Protein AF-A0AA91YZ13-F1 (afdb_monomer)

Nearest PDB structures (foldseek):
  2hgc-assembly1_A  TM=7.747E-01  e=4.609E-03  Bacillus subtilis
  4zzl-assembly1_A  TM=7.277E-01  e=2.694E-01  Pseudomonas aeruginosa
  1sfx-assembly1_A  TM=5.867E-01  e=6.332E-02  Archaeoglobus fulgidus DSM 4304
  4em0-assembly1_B  TM=6.150E-01  e=2.347E-01  Staphylococcus aureus subsp. aureus MRSA252
  5j6x-assembly2_B  TM=5.135E-01  e=7.579E-01  Danio rerio

Sequence (73 aa):
MRAAYSVLREIHKGIALPTAKDYDMQQRQFENFILFLENEGFIERVLRIDTFFSLNPARLTKKGQAFLENTIT

Solvent-accessible surface area (backbone atoms only — not comparable to full-atom values): 4294 Å² total; per-residue (Å²): 123,67,63,62,54,50,50,54,48,30,41,64,67,63,81,56,73,77,54,31,71,85,69,80,38,54,62,69,58,35,54,50,50,52,49,49,40,36,74,72,44,30,32,44,60,66,46,72,54,96,91,46,78,43,66,86,69,31,38,64,32,74,60,28,50,53,52,56,57,64,74,76,108

Radius of gyration: 11.6 Å; Cα contacts (8 Å, |Δi|>4): 81; chains: 1; bounding box: 27×28×27 Å

Organism: Niallia circulans (NCBI:txid1397)

Secondary structure (DSSP, 8-state):
-HHHHHHHHHHHH-SS---GGGGT--HHHHHHHHHHHHHTTSEE--EEETTEEE-TT-EE-HHHHHHHHHTT-

Mean predicted aligned error: 3.27 Å

pLDDT: mean 92.74, std 8.73, range [49.84, 98.25]

InterPro 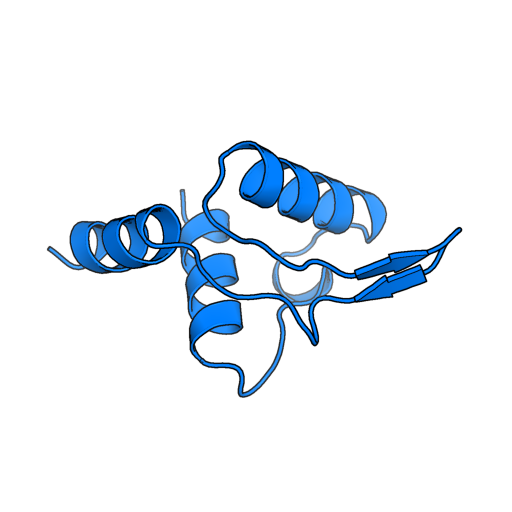domains:
  IPR036388 Winged helix-like DNA-binding domain superfamily [G3DSA:1.10.10.10] (1-73)
  IPR036390 Winged helix DNA-binding domain superfamily [SSF46785] (4-70)

Foldseek 3Di:
DPVLLVQLVQLAVLPDHDACVVVVHDRVRVVVVVVVCVVVQQKDDFDDDPPDTDSNRIHGDPNVVVVNVVVVD

Structure (mmCIF, N/CA/C/O backbone):
data_AF-A0AA91YZ13-F1
#
_entry.id   AF-A0AA91YZ13-F1
#
loop_
_atom_site.group_PDB
_atom_site.id
_atom_site.type_symbol
_atom_site.label_atom_id
_atom_site.label_alt_id
_atom_site.label_comp_id
_atom_site.label_asym_id
_atom_site.label_entity_id
_atom_site.label_seq_id
_atom_site.pdbx_PDB_ins_code
_atom_site.Cartn_x
_atom_site.Cartn_y
_atom_site.Cartn_z
_atom_site.occupancy
_atom_site.B_iso_or_equiv
_atom_site.auth_seq_id
_atom_site.auth_comp_id
_atom_site.auth_asym_id
_atom_site.auth_atom_id
_atom_site.pdbx_PDB_model_num
ATOM 1 N N . MET A 1 1 ? 5.945 5.984 13.208 1.00 59.88 1 MET A N 1
ATOM 2 C CA . MET A 1 1 ? 5.674 5.173 11.995 1.00 59.88 1 MET A CA 1
ATOM 3 C C . MET A 1 1 ? 5.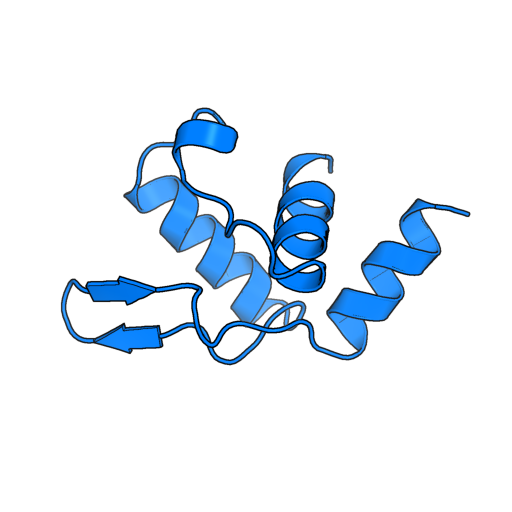309 6.071 10.803 1.00 59.88 1 MET A C 1
ATOM 5 O O . MET A 1 1 ? 4.138 6.217 10.488 1.00 59.88 1 MET A O 1
ATOM 9 N N . ARG A 1 2 ? 6.286 6.703 10.132 1.00 81.38 2 ARG A N 1
ATOM 10 C CA . ARG A 1 2 ? 6.012 7.670 9.041 1.00 81.38 2 ARG A CA 1
ATOM 11 C C . ARG A 1 2 ? 5.734 7.001 7.684 1.00 81.38 2 ARG A C 1
ATOM 13 O O . ARG A 1 2 ? 4.882 7.474 6.939 1.00 81.38 2 ARG A O 1
ATOM 20 N N . ALA A 1 3 ? 6.411 5.885 7.396 1.00 89.50 3 ALA A N 1
ATOM 21 C CA . ALA A 1 3 ? 6.298 5.180 6.116 1.00 89.50 3 ALA A CA 1
ATOM 22 C C . ALA A 1 3 ? 4.930 4.509 5.920 1.00 89.50 3 ALA A C 1
ATOM 24 O O . ALA A 1 3 ? 4.322 4.700 4.875 1.00 89.50 3 ALA A O 1
ATOM 25 N N . ALA A 1 4 ? 4.409 3.801 6.933 1.00 93.00 4 ALA A N 1
ATOM 26 C CA . ALA A 1 4 ? 3.096 3.149 6.852 1.00 93.00 4 ALA A CA 1
ATOM 27 C C . ALA A 1 4 ? 1.985 4.165 6.560 1.00 93.00 4 ALA A C 1
ATOM 29 O O . ALA A 1 4 ? 1.281 4.028 5.568 1.00 93.00 4 ALA A O 1
ATOM 30 N N . TYR A 1 5 ? 1.898 5.240 7.351 1.00 94.44 5 TYR A N 1
ATOM 31 C CA . TYR A 1 5 ? 0.938 6.320 7.112 1.00 94.44 5 TYR A CA 1
ATOM 32 C C . TYR A 1 5 ? 1.059 6.908 5.700 1.00 94.44 5 TYR A C 1
ATOM 34 O O . TYR A 1 5 ? 0.060 7.047 5.002 1.00 94.44 5 TYR A O 1
ATOM 42 N N . SER A 1 6 ? 2.280 7.221 5.257 1.00 93.94 6 SER A N 1
ATOM 43 C CA . SER A 1 6 ? 2.507 7.804 3.933 1.00 93.94 6 SER A CA 1
ATOM 44 C C . SER A 1 6 ? 2.094 6.856 2.802 1.00 93.94 6 SER A C 1
ATOM 46 O O . SER A 1 6 ? 1.372 7.281 1.906 1.00 93.94 6 SER A O 1
ATOM 48 N N . VAL A 1 7 ? 2.464 5.572 2.865 1.00 95.62 7 VAL A N 1
ATOM 49 C CA . VAL A 1 7 ? 2.065 4.570 1.861 1.00 95.62 7 VAL A CA 1
ATOM 50 C C . VAL A 1 7 ? 0.547 4.432 1.805 1.00 95.62 7 VAL A C 1
ATOM 52 O O . VAL A 1 7 ? -0.037 4.518 0.727 1.00 95.62 7 VAL A O 1
ATOM 55 N N . LEU A 1 8 ? -0.096 4.269 2.964 1.00 95.75 8 LEU A N 1
ATOM 56 C CA . LEU A 1 8 ? -1.549 4.140 3.062 1.00 95.75 8 LEU A CA 1
ATOM 57 C C . LEU A 1 8 ? -2.261 5.383 2.508 1.00 95.75 8 LEU A C 1
ATOM 59 O O . LEU A 1 8 ? -3.243 5.252 1.781 1.00 95.75 8 LEU A O 1
ATOM 63 N N . ARG A 1 9 ? -1.736 6.582 2.788 1.00 95.12 9 ARG A N 1
ATOM 64 C CA . ARG A 1 9 ? -2.261 7.853 2.273 1.00 95.12 9 ARG A CA 1
ATOM 65 C C . ARG A 1 9 ? -2.151 7.954 0.752 1.00 95.12 9 ARG A C 1
ATOM 67 O O . ARG A 1 9 ? -3.099 8.402 0.117 1.00 95.12 9 ARG A O 1
ATOM 74 N N . GLU A 1 10 ? -1.020 7.575 0.161 1.00 95.31 10 GLU A N 1
ATOM 75 C CA . GLU A 1 10 ? -0.853 7.652 -1.298 1.00 95.31 10 GLU A CA 1
ATOM 76 C C . GLU A 1 10 ? -1.721 6.615 -2.027 1.00 95.31 10 GLU A C 1
ATOM 78 O O . GLU A 1 10 ? -2.385 6.958 -3.006 1.00 95.31 10 GLU A O 1
ATOM 83 N N . ILE A 1 11 ? -1.836 5.393 -1.489 1.00 95.75 11 ILE A N 1
ATOM 84 C CA . ILE A 1 11 ? -2.800 4.392 -1.982 1.00 95.75 11 ILE A CA 1
ATOM 85 C C . ILE A 1 11 ? -4.235 4.932 -1.882 1.00 95.75 11 ILE A C 1
ATOM 87 O O . ILE A 1 11 ? -5.020 4.755 -2.809 1.00 95.75 11 ILE A O 1
ATOM 91 N N . HIS A 1 12 ? -4.583 5.627 -0.792 1.00 94.69 12 HIS A N 1
ATOM 92 C CA . HIS A 1 12 ? -5.909 6.227 -0.633 1.00 94.69 12 HIS A CA 1
ATOM 93 C C . HIS A 1 12 ? -6.226 7.273 -1.700 1.00 94.69 12 HIS A C 1
ATOM 95 O O . HIS A 1 12 ? -7.332 7.289 -2.236 1.00 94.69 12 HIS A O 1
ATOM 101 N N . LYS A 1 13 ? -5.264 8.164 -1.972 1.00 93.06 13 LYS A N 1
ATOM 102 C CA . LYS A 1 13 ? -5.428 9.261 -2.927 1.00 93.06 13 LYS A CA 1
ATOM 103 C C . LYS A 1 13 ? -5.566 8.751 -4.356 1.00 93.06 13 LYS A C 1
ATOM 105 O O . LYS A 1 13 ? -6.278 9.368 -5.139 1.00 93.06 13 LYS A O 1
ATOM 110 N N . GLY A 1 14 ? -4.854 7.679 -4.710 1.00 86.88 14 GLY A N 1
ATOM 111 C CA . GLY A 1 14 ? -4.916 7.063 -6.038 1.00 86.88 14 GLY A CA 1
ATOM 112 C C . GLY A 1 14 ? -4.390 7.933 -7.191 1.00 86.88 14 GLY A C 1
ATOM 113 O O . GLY A 1 14 ? -4.539 7.548 -8.344 1.00 86.88 14 GLY A O 1
ATOM 114 N N . ILE A 1 15 ? -3.782 9.095 -6.907 1.00 81.25 15 ILE A N 1
ATOM 115 C CA . ILE A 1 15 ? -3.253 10.027 -7.923 1.00 81.25 15 ILE A CA 1
ATOM 116 C C . ILE A 1 15 ? -1.908 9.525 -8.463 1.00 81.25 15 ILE A C 1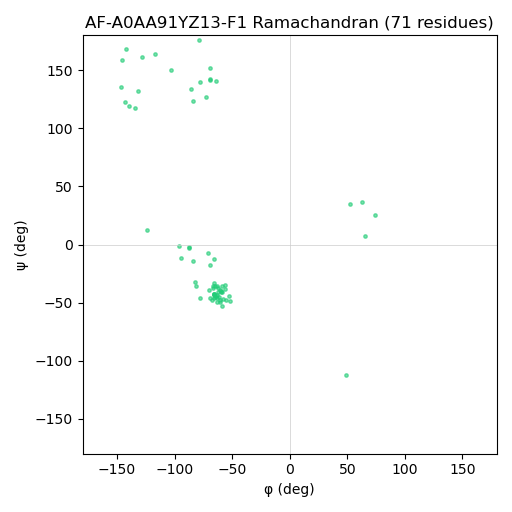
ATOM 118 O O . ILE A 1 15 ? -1.679 9.513 -9.669 1.00 81.25 15 ILE A O 1
ATOM 122 N N . ALA A 1 16 ? -1.021 9.111 -7.559 1.00 86.00 16 ALA A N 1
ATOM 123 C CA . ALA A 1 16 ? 0.270 8.515 -7.867 1.00 86.00 16 ALA A CA 1
ATOM 124 C C . ALA A 1 16 ? 0.544 7.423 -6.833 1.00 86.00 16 ALA A C 1
ATOM 126 O O . ALA A 1 16 ? 0.508 7.675 -5.629 1.00 86.00 16 ALA A O 1
ATOM 127 N N . LEU A 1 17 ? 0.770 6.196 -7.298 1.00 92.94 17 LEU A N 1
ATOM 128 C CA . LEU A 1 17 ? 1.013 5.078 -6.395 1.00 92.94 17 LEU A CA 1
ATOM 129 C C . LEU A 1 17 ? 2.443 5.122 -5.864 1.00 92.94 17 LEU A C 1
ATOM 131 O O . LEU A 1 17 ? 3.364 5.402 -6.633 1.00 92.94 17 LEU A O 1
ATOM 135 N N . PRO A 1 18 ? 2.636 4.809 -4.573 1.00 95.06 18 PRO A N 1
ATOM 136 C CA . PRO A 1 18 ? 3.954 4.834 -3.971 1.00 95.06 18 PRO A CA 1
ATOM 137 C C . PRO A 1 18 ? 4.864 3.784 -4.612 1.00 95.06 18 PRO A C 1
ATOM 139 O O . PRO A 1 18 ? 4.455 2.652 -4.877 1.00 95.06 18 PRO A O 1
ATOM 142 N N . THR A 1 19 ? 6.121 4.152 -4.803 1.00 95.62 19 THR A N 1
ATOM 143 C CA . THR A 1 19 ? 7.184 3.289 -5.315 1.00 95.62 19 THR A CA 1
ATOM 144 C C . THR A 1 19 ? 8.282 3.118 -4.273 1.00 95.62 19 THR A C 1
ATOM 146 O O . THR A 1 19 ? 8.397 3.906 -3.339 1.00 95.62 19 THR A O 1
ATOM 149 N N . ALA A 1 20 ? 9.147 2.117 -4.447 1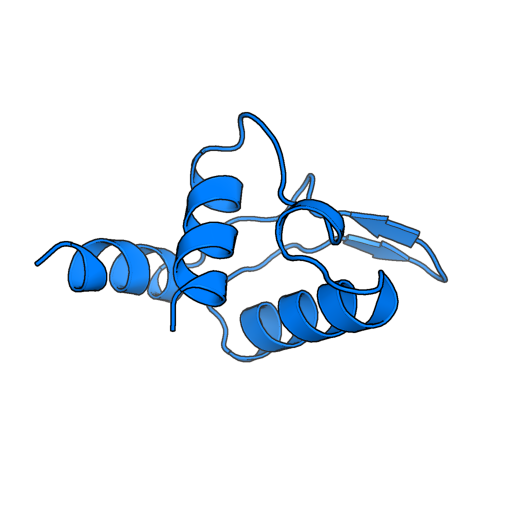.00 96.19 20 ALA A N 1
ATOM 150 C CA . ALA A 1 20 ? 10.266 1.881 -3.533 1.00 96.19 20 ALA A CA 1
ATOM 151 C C . ALA A 1 20 ? 11.194 3.105 -3.383 1.00 96.19 20 ALA A C 1
ATOM 153 O O . ALA A 1 20 ? 11.688 3.381 -2.290 1.00 96.19 20 ALA A O 1
ATOM 154 N N . LYS A 1 21 ? 11.380 3.871 -4.468 1.00 95.44 21 LYS A N 1
ATOM 155 C CA . LYS A 1 21 ? 12.232 5.068 -4.495 1.00 95.44 21 LYS A CA 1
ATOM 156 C C . LYS A 1 21 ? 11.704 6.195 -3.611 1.00 95.44 21 LYS A C 1
ATOM 158 O O . LYS A 1 21 ? 12.508 6.889 -3.007 1.00 95.44 21 LYS A O 1
ATOM 163 N N . ASP A 1 22 ? 10.385 6.334 -3.475 1.00 94.81 22 ASP A N 1
ATOM 164 C CA . ASP A 1 22 ? 9.768 7.388 -2.651 1.00 94.81 22 ASP A CA 1
ATOM 165 C C . ASP A 1 22 ? 10.064 7.221 -1.148 1.00 94.81 22 ASP A C 1
ATOM 167 O O . ASP A 1 22 ? 9.808 8.124 -0.351 1.00 94.81 22 ASP A O 1
ATOM 171 N N . TYR A 1 23 ? 10.590 6.054 -0.760 1.00 94.50 23 TYR A N 1
ATOM 172 C CA . TYR A 1 23 ? 10.881 5.666 0.619 1.00 94.50 23 TYR A CA 1
ATOM 173 C C . TYR A 1 23 ? 12.344 5.257 0.835 1.00 94.50 23 TYR A C 1
ATOM 175 O O . TYR A 1 23 ? 12.643 4.655 1.866 1.00 94.50 23 TYR A O 1
ATOM 183 N N . ASP A 1 24 ? 13.234 5.532 -0.127 1.00 95.25 24 ASP A N 1
ATOM 184 C CA . ASP A 1 24 ? 14.643 5.107 -0.105 1.00 95.25 24 ASP A CA 1
ATOM 185 C C . ASP A 1 24 ? 14.816 3.592 0.141 1.00 95.25 24 ASP A C 1
ATOM 187 O O . ASP A 1 24 ? 15.753 3.137 0.801 1.00 95.25 24 ASP A O 1
ATOM 191 N N . MET A 1 25 ? 13.888 2.786 -0.387 1.00 96.06 25 MET A N 1
ATOM 192 C CA . MET A 1 25 ? 13.884 1.331 -0.242 1.00 96.06 25 MET A CA 1
ATOM 193 C C . MET A 1 25 ? 14.367 0.636 -1.511 1.00 96.06 25 MET A C 1
ATOM 195 O O . MET A 1 25 ? 14.123 1.072 -2.638 1.00 96.06 25 MET A O 1
ATOM 199 N N . GLN A 1 26 ? 14.975 -0.536 -1.335 1.00 97.50 26 GLN A N 1
ATOM 200 C CA . GLN A 1 26 ? 15.128 -1.476 -2.443 1.00 97.50 26 GLN A CA 1
ATOM 201 C C . GLN A 1 26 ? 13.764 -2.053 -2.841 1.00 97.50 26 GLN A C 1
ATOM 203 O O . GLN A 1 26 ? 12.888 -2.228 -1.994 1.00 97.50 26 GLN A O 1
ATOM 208 N N . GLN A 1 27 ? 13.603 -2.438 -4.110 1.00 95.38 27 GLN A N 1
ATOM 209 C CA . GLN A 1 27 ? 12.335 -2.963 -4.632 1.00 95.38 27 GLN A CA 1
ATOM 210 C C . GLN A 1 27 ? 11.778 -4.121 -3.782 1.00 95.38 27 GLN A C 1
ATOM 212 O O . GLN A 1 27 ? 10.639 -4.061 -3.330 1.00 95.38 27 GLN A O 1
ATOM 217 N N . ARG A 1 28 ? 12.608 -5.124 -3.459 1.00 95.06 28 ARG A N 1
ATOM 218 C CA . ARG A 1 28 ? 12.203 -6.256 -2.601 1.00 95.06 28 ARG A CA 1
ATOM 219 C C . ARG A 1 28 ? 11.802 -5.825 -1.188 1.00 95.06 28 ARG A C 1
ATOM 221 O O . ARG A 1 28 ?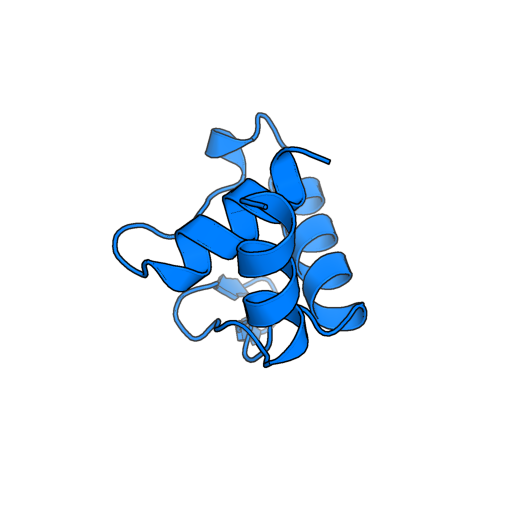 10.878 -6.388 -0.613 1.00 95.06 28 ARG A O 1
ATOM 228 N N . GLN A 1 29 ? 12.493 -4.836 -0.620 1.00 96.75 29 GLN A N 1
ATOM 229 C CA . GLN A 1 29 ? 12.171 -4.312 0.708 1.00 96.75 29 GLN A CA 1
ATOM 230 C C . GLN A 1 29 ? 10.802 -3.627 0.702 1.00 96.75 29 GLN A C 1
ATOM 232 O O . GLN A 1 29 ? 10.001 -3.860 1.604 1.00 96.75 29 GLN A O 1
ATOM 237 N N . PHE A 1 30 ? 10.519 -2.834 -0.331 1.00 96.94 30 PHE A N 1
ATOM 238 C CA . PHE A 1 30 ? 9.224 -2.191 -0.501 1.00 96.94 30 PHE A CA 1
ATOM 239 C C . PHE A 1 30 ? 8.105 -3.216 -0.717 1.00 96.94 30 PHE A C 1
ATOM 241 O O . PHE A 1 30 ? 7.083 -3.153 -0.045 1.00 96.94 30 PHE A O 1
ATOM 248 N N . GLU A 1 31 ? 8.304 -4.218 -1.574 1.00 96.62 31 GLU A N 1
ATOM 249 C CA . GLU A 1 31 ? 7.307 -5.274 -1.803 1.00 96.62 31 GLU A CA 1
ATOM 250 C C . GLU A 1 31 ? 6.983 -6.081 -0.540 1.00 96.62 31 GLU A C 1
ATOM 252 O O . GLU A 1 31 ? 5.811 -6.394 -0.303 1.00 96.62 31 GLU A O 1
ATOM 257 N N . ASN A 1 32 ? 7.998 -6.376 0.282 1.00 96.50 32 ASN A N 1
ATOM 258 C CA . ASN A 1 32 ? 7.833 -7.010 1.591 1.00 96.50 32 ASN A CA 1
ATOM 259 C C . ASN A 1 32 ? 7.104 -6.092 2.576 1.00 96.50 32 ASN A C 1
ATOM 261 O O . ASN A 1 32 ? 6.284 -6.558 3.362 1.00 96.50 32 ASN A O 1
ATOM 265 N N . PHE A 1 33 ? 7.370 -4.786 2.525 1.00 97.31 33 PHE A N 1
ATOM 266 C CA . PHE A 1 33 ? 6.658 -3.809 3.342 1.00 97.31 33 PHE A CA 1
ATOM 267 C C . PHE A 1 33 ? 5.176 -3.719 2.956 1.00 97.31 33 PHE A C 1
ATOM 269 O O . PHE A 1 33 ? 4.311 -3.720 3.828 1.00 97.31 33 PHE A O 1
ATOM 276 N N . ILE A 1 34 ? 4.864 -3.726 1.659 1.00 97.75 34 ILE A N 1
ATOM 277 C CA . ILE A 1 34 ? 3.484 -3.794 1.170 1.00 97.75 34 ILE A CA 1
ATOM 278 C C . ILE A 1 34 ? 2.819 -5.107 1.592 1.00 97.75 34 ILE A C 1
ATOM 280 O O . ILE A 1 34 ? 1.686 -5.078 2.063 1.00 97.75 34 ILE A O 1
ATOM 284 N N . LEU A 1 35 ? 3.521 -6.241 1.486 1.00 97.19 35 LEU A N 1
ATOM 285 C CA . LEU 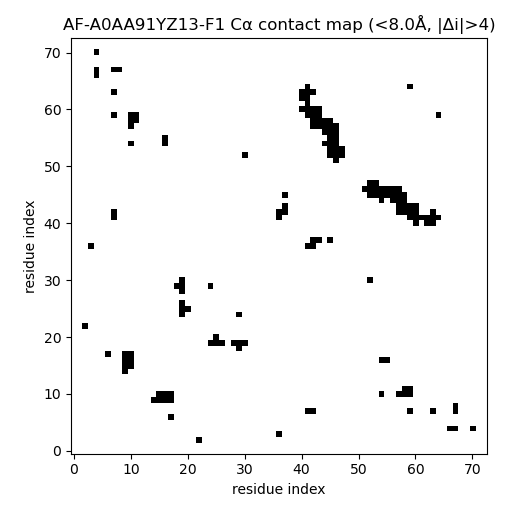A 1 35 ? 3.011 -7.534 1.955 1.00 97.19 35 LEU A CA 1
ATOM 286 C C . LEU A 1 35 ? 2.713 -7.510 3.460 1.00 97.19 35 LEU A C 1
ATOM 288 O O . LEU A 1 35 ? 1.699 -8.039 3.897 1.00 97.19 35 LEU A O 1
ATOM 292 N N . PHE A 1 36 ? 3.570 -6.869 4.255 1.00 97.50 36 PHE A N 1
ATOM 293 C CA . PHE A 1 36 ? 3.330 -6.670 5.681 1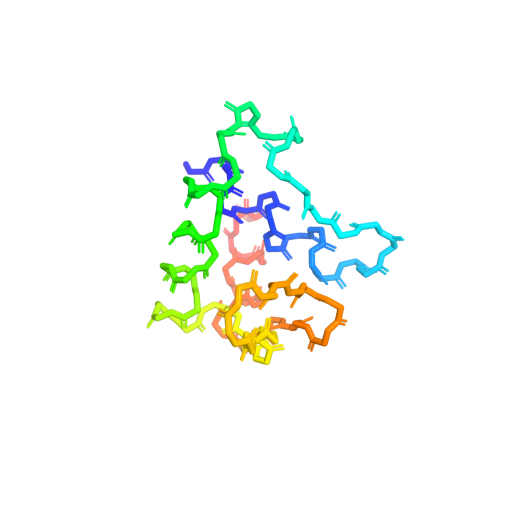.00 97.50 36 PHE A CA 1
ATOM 294 C C . PHE A 1 36 ? 2.050 -5.857 5.934 1.00 97.50 36 PHE A C 1
ATOM 296 O O . PHE A 1 36 ? 1.213 -6.285 6.721 1.00 97.50 36 PHE A O 1
ATOM 303 N N . LEU A 1 37 ? 1.850 -4.729 5.240 1.00 97.69 37 LEU A N 1
ATOM 304 C CA . LEU A 1 37 ? 0.631 -3.918 5.384 1.00 97.69 37 LEU A CA 1
ATOM 305 C C . LEU A 1 37 ? -0.638 -4.667 4.950 1.00 97.69 37 LEU A C 1
ATOM 307 O O . LEU A 1 37 ? -1.702 -4.469 5.540 1.00 97.69 37 LEU A O 1
ATOM 311 N N . GLU A 1 38 ? -0.525 -5.504 3.922 1.00 97.62 38 GLU A N 1
ATOM 312 C CA . GLU A 1 38 ? -1.596 -6.378 3.442 1.00 97.62 38 GLU A CA 1
ATOM 313 C C . GLU A 1 38 ? -1.936 -7.468 4.470 1.00 97.62 38 GLU A C 1
ATOM 315 O O . GLU A 1 38 ? -3.099 -7.615 4.835 1.00 97.62 38 GLU A O 1
ATOM 320 N N . ASN A 1 39 ? -0.932 -8.156 5.024 1.00 97.88 39 ASN A N 1
ATOM 321 C CA . ASN A 1 39 ? -1.112 -9.184 6.058 1.00 97.88 39 ASN A CA 1
ATOM 322 C C . ASN A 1 39 ? -1.669 -8.616 7.369 1.00 97.88 39 ASN A C 1
ATOM 324 O O . ASN A 1 39 ? -2.487 -9.252 8.030 1.00 97.88 39 ASN A O 1
ATOM 328 N N . GLU A 1 40 ? -1.273 -7.396 7.728 1.00 97.75 40 GLU A N 1
ATOM 329 C CA . GLU A 1 40 ? -1.865 -6.654 8.841 1.00 97.75 40 GLU A CA 1
ATOM 330 C C . GLU A 1 40 ? -3.295 -6.173 8.538 1.00 97.75 40 GLU A C 1
ATOM 332 O O . GLU A 1 40 ? -3.980 -5.645 9.416 1.00 97.75 40 GLU A O 1
ATOM 337 N N . GLY A 1 41 ? -3.773 -6.332 7.305 1.00 97.94 41 GLY A N 1
ATOM 338 C CA . GLY A 1 41 ? -5.127 -5.989 6.901 1.00 97.94 41 GLY A CA 1
ATOM 339 C C . GLY A 1 41 ? -5.367 -4.490 6.769 1.00 97.94 41 GLY A C 1
ATOM 340 O O . GLY A 1 41 ? -6.505 -4.058 6.929 1.00 97.94 41 GLY A O 1
ATOM 341 N N . PHE A 1 42 ? -4.340 -3.673 6.514 1.00 98.00 42 PHE A N 1
ATOM 342 C CA . PHE A 1 42 ? -4.516 -2.242 6.229 1.00 98.00 42 PHE A CA 1
ATOM 343 C C . PHE A 1 42 ? -4.884 -1.981 4.765 1.00 98.00 42 PHE A C 1
ATOM 345 O O . PHE A 1 42 ? -5.632 -1.048 4.472 1.00 98.00 42 PHE A O 1
ATOM 352 N N . ILE A 1 43 ? -4.386 -2.815 3.855 1.00 97.75 43 ILE A N 1
ATOM 353 C CA . ILE A 1 43 ? -4.676 -2.755 2.420 1.00 97.75 43 ILE A CA 1
ATOM 354 C C . ILE A 1 43 ? -5.135 -4.116 1.914 1.00 97.75 43 ILE A C 1
ATOM 356 O O . ILE A 1 43 ? -4.888 -5.140 2.541 1.00 97.75 43 ILE A O 1
ATOM 360 N N . GLU A 1 44 ? -5.789 -4.111 0.764 1.00 97.50 44 GLU A N 1
ATOM 361 C CA . GLU A 1 44 ? -6.226 -5.308 0.057 1.00 97.50 44 GLU A CA 1
ATOM 362 C C . GLU A 1 44 ? -6.078 -5.121 -1.456 1.00 97.50 44 GLU A C 1
ATOM 364 O O . GLU A 1 44 ? -5.906 -3.997 -1.938 1.00 97.50 44 GLU A O 1
ATOM 369 N N . ARG A 1 45 ? -6.215 -6.227 -2.201 1.00 95.88 45 ARG A N 1
ATOM 370 C CA . ARG A 1 45 ? -6.180 -6.269 -3.673 1.00 95.88 45 ARG A CA 1
ATOM 371 C C . ARG A 1 45 ? -4.839 -5.831 -4.273 1.00 95.88 45 ARG A C 1
ATOM 373 O O . ARG A 1 45 ? -4.817 -5.210 -5.332 1.00 95.88 45 ARG A O 1
ATOM 380 N N . VAL A 1 46 ? -3.723 -6.166 -3.631 1.00 96.62 46 VAL A N 1
ATOM 381 C CA . VAL A 1 46 ? -2.399 -6.017 -4.248 1.00 96.62 46 VAL A CA 1
ATOM 382 C C . VAL A 1 46 ? -2.242 -7.099 -5.320 1.00 96.62 46 VAL A C 1
ATOM 384 O O . VAL A 1 46 ? -2.450 -8.281 -5.056 1.00 96.62 46 VAL A O 1
ATOM 387 N N . LEU A 1 47 ? -1.897 -6.713 -6.551 1.00 96.00 47 LEU A N 1
ATOM 388 C CA . LEU A 1 47 ? -1.733 -7.674 -7.642 1.00 96.00 47 LEU A CA 1
ATOM 389 C C . LEU A 1 47 ? -0.332 -8.286 -7.595 1.00 96.00 47 LEU A C 1
ATOM 391 O O . LEU A 1 47 ? 0.664 -7.562 -7.654 1.00 96.00 47 LEU A O 1
ATOM 395 N N . ARG A 1 48 ? -0.271 -9.618 -7.518 1.00 94.25 48 ARG A N 1
ATOM 396 C CA . ARG A 1 48 ? 0.965 -10.412 -7.536 1.00 94.25 48 ARG A CA 1
ATOM 397 C C . ARG A 1 48 ? 0.796 -11.594 -8.493 1.00 94.25 48 ARG A C 1
ATOM 399 O O . ARG A 1 48 ? -0.086 -12.420 -8.275 1.00 94.25 48 ARG A O 1
ATOM 406 N N . ILE A 1 49 ? 1.603 -11.653 -9.552 1.00 93.31 49 ILE A N 1
ATOM 407 C CA . ILE A 1 49 ? 1.626 -12.757 -10.531 1.00 93.31 49 ILE A CA 1
ATOM 408 C C . ILE A 1 49 ? 3.085 -13.034 -10.885 1.00 93.31 49 ILE A C 1
ATOM 410 O O . ILE A 1 49 ? 3.749 -12.149 -11.409 1.00 93.31 49 ILE A O 1
ATOM 414 N N . ASP A 1 50 ? 3.589 -14.238 -10.619 1.00 92.31 50 ASP A N 1
ATOM 415 C CA . ASP A 1 50 ? 5.003 -14.592 -10.802 1.00 92.31 50 ASP A CA 1
ATOM 416 C C . ASP A 1 50 ? 5.952 -13.556 -10.166 1.00 92.31 50 ASP A C 1
ATOM 418 O O . ASP A 1 50 ? 5.993 -13.401 -8.946 1.00 92.31 50 ASP A O 1
ATOM 422 N N . THR A 1 51 ? 6.709 -12.828 -10.989 1.00 87.19 51 THR A N 1
ATOM 423 C CA . THR A 1 51 ? 7.621 -11.752 -10.576 1.00 87.19 51 THR A CA 1
ATOM 424 C C . THR A 1 51 ? 6.998 -10.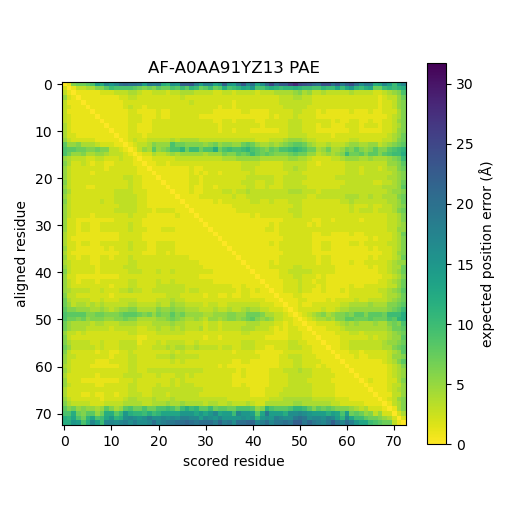358 -10.686 1.00 87.19 51 THR A C 1
ATOM 426 O O . THR A 1 51 ? 7.647 -9.365 -10.364 1.00 87.19 51 THR A O 1
ATOM 429 N N . PHE A 1 52 ? 5.753 -10.263 -11.153 1.00 90.62 52 PHE A N 1
ATOM 430 C CA . PHE A 1 52 ? 5.022 -9.017 -11.309 1.00 90.62 52 PHE A CA 1
ATOM 431 C C . PHE A 1 52 ? 4.323 -8.608 -10.010 1.00 90.62 52 PHE A C 1
ATOM 433 O O . PHE A 1 52 ? 3.612 -9.393 -9.378 1.00 90.62 52 PHE A O 1
ATOM 440 N N . PHE A 1 53 ? 4.478 -7.333 -9.664 1.00 93.62 53 PHE A N 1
ATOM 441 C CA . PHE A 1 53 ? 3.879 -6.680 -8.508 1.00 93.62 53 PHE A CA 1
ATOM 442 C C . PHE A 1 53 ? 3.229 -5.362 -8.945 1.00 93.62 53 PHE A C 1
ATOM 444 O O . PHE A 1 53 ? 3.8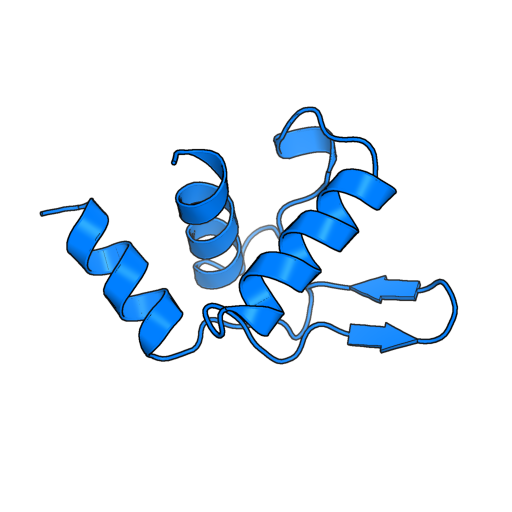55 -4.559 -9.640 1.00 93.62 53 PHE A O 1
ATOM 451 N N . SER A 1 54 ? 1.986 -5.109 -8.528 1.00 94.31 54 SER A N 1
ATOM 452 C CA . SER A 1 54 ? 1.314 -3.836 -8.801 1.00 94.31 54 SER A CA 1
ATOM 453 C C . SER A 1 54 ? 0.368 -3.406 -7.686 1.00 94.31 54 SER A C 1
ATOM 455 O O . SER A 1 54 ? -0.463 -4.176 -7.204 1.00 94.31 54 SER A O 1
ATOM 457 N N . LEU A 1 55 ? 0.461 -2.120 -7.340 1.00 96.31 55 LEU A N 1
ATOM 458 C CA . LEU A 1 55 ? -0.464 -1.430 -6.444 1.00 96.31 55 LEU A CA 1
ATOM 459 C C . LEU A 1 55 ? -1.681 -0.838 -7.175 1.00 96.31 55 LEU A C 1
ATOM 461 O O . LEU A 1 55 ? -2.543 -0.276 -6.513 1.00 96.31 55 LEU A O 1
ATOM 465 N N . ASN A 1 56 ? -1.785 -0.954 -8.507 1.00 94.31 56 ASN A N 1
ATOM 466 C CA . ASN A 1 56 ? -2.896 -0.366 -9.276 1.00 94.31 56 ASN A CA 1
ATOM 467 C C . ASN A 1 56 ? -4.294 -0.754 -8.759 1.00 94.31 56 ASN A C 1
ATOM 469 O O . ASN A 1 56 ? -5.141 0.130 -8.656 1.00 94.31 56 ASN A O 1
ATOM 473 N N . PRO A 1 57 ? -4.572 -2.027 -8.419 1.00 94.94 57 PRO A N 1
ATOM 474 C CA . PRO A 1 57 ? -5.866 -2.405 -7.858 1.00 94.94 57 PRO A CA 1
ATOM 475 C C . PRO A 1 57 ? -5.942 -2.269 -6.329 1.00 94.94 57 PRO A C 1
ATOM 477 O O . PRO A 1 57 ? -7.007 -2.532 -5.760 1.00 94.94 57 PRO A O 1
ATOM 480 N N . ALA A 1 58 ? -4.843 -1.892 -5.667 1.00 96.81 58 ALA A N 1
ATOM 481 C CA . ALA A 1 58 ? -4.758 -1.877 -4.217 1.00 96.81 58 ALA A CA 1
ATOM 482 C C . ALA A 1 58 ? -5.640 -0.775 -3.625 1.00 96.81 58 ALA A C 1
ATOM 484 O O . ALA A 1 58 ? -5.725 0.337 -4.144 1.00 96.81 58 ALA A O 1
ATOM 485 N N . ARG A 1 59 ? -6.286 -1.077 -2.500 1.00 96.19 59 ARG A N 1
ATOM 486 C CA . ARG A 1 59 ? -7.126 -0.122 -1.769 1.00 96.19 59 ARG A CA 1
ATOM 487 C C . ARG A 1 59 ? -7.038 -0.353 -0.271 1.00 96.19 59 ARG A C 1
ATOM 489 O O . ARG A 1 59 ? -6.686 -1.440 0.178 1.00 96.19 59 ARG A O 1
ATOM 496 N N . LEU A 1 60 ? -7.378 0.674 0.500 1.00 97.44 60 LEU A N 1
ATOM 497 C CA . LEU A 1 60 ? -7.471 0.558 1.951 1.00 97.44 60 LEU A CA 1
ATOM 498 C C . LEU A 1 60 ? -8.652 -0.320 2.356 1.00 97.44 60 LEU A C 1
ATOM 500 O O . LEU A 1 60 ? -9.741 -0.224 1.787 1.00 97.44 60 LEU A O 1
ATOM 504 N N . THR A 1 61 ? -8.446 -1.105 3.405 1.00 98.25 61 THR A N 1
ATOM 505 C CA . THR A 1 61 ? -9.542 -1.707 4.166 1.00 98.25 61 THR A CA 1
ATOM 506 C C . THR A 1 61 ? -10.148 -0.668 5.120 1.00 98.25 61 THR A C 1
ATOM 508 O O . THR A 1 61 ? -9.610 0.428 5.306 1.00 98.25 61 THR A O 1
ATOM 511 N N . LYS A 1 62 ? -11.222 -1.039 5.830 1.00 97.25 62 LYS A N 1
ATOM 512 C CA . LYS A 1 62 ? -11.754 -0.232 6.944 1.00 97.25 62 LYS A CA 1
ATOM 513 C C . LYS A 1 62 ? -10.700 0.044 8.029 1.00 97.25 62 LYS A C 1
ATOM 515 O O . LYS A 1 62 ? -10.647 1.149 8.556 1.00 97.25 62 LYS A O 1
ATOM 520 N N . LYS A 1 63 ? -9.836 -0.937 8.336 1.00 96.81 63 LYS A N 1
ATOM 521 C CA . LYS A 1 63 ? -8.730 -0.781 9.302 1.00 96.81 63 LYS A CA 1
ATOM 522 C C . LYS A 1 63 ? -7.697 0.227 8.790 1.00 96.81 63 LYS A C 1
ATOM 524 O O . LYS A 1 63 ? -7.241 1.071 9.554 1.00 96.81 63 LYS A O 1
ATOM 529 N N . GLY A 1 64 ? -7.359 0.160 7.500 1.00 96.69 64 GLY A N 1
ATOM 530 C CA . GLY A 1 64 ? -6.483 1.126 6.831 1.00 96.69 64 GLY A CA 1
ATOM 531 C C . GLY A 1 64 ? -6.998 2.560 6.908 1.00 96.69 64 GLY A C 1
ATOM 532 O O . GLY A 1 64 ? -6.241 3.462 7.255 1.00 96.69 64 GLY A O 1
ATOM 533 N N . GLN A 1 65 ? -8.286 2.761 6.629 1.00 96.06 65 GLN A N 1
ATOM 534 C CA . GLN A 1 65 ? -8.929 4.077 6.708 1.00 96.06 65 GLN A CA 1
ATOM 535 C C . GLN A 1 65 ? -8.921 4.626 8.138 1.00 96.06 65 GLN A C 1
ATOM 537 O O . GLN A 1 65 ? -8.422 5.726 8.362 1.00 96.06 65 GLN A O 1
ATOM 542 N N . ALA A 1 66 ? -9.350 3.821 9.115 1.00 95.50 66 ALA A N 1
ATOM 543 C CA . ALA A 1 66 ? -9.349 4.221 10.522 1.00 95.50 66 ALA A CA 1
ATOM 544 C C . ALA A 1 66 ? -7.942 4.585 11.032 1.00 95.50 66 ALA A C 1
ATOM 546 O O . ALA A 1 66 ? -7.777 5.509 11.826 1.00 95.50 66 ALA A O 1
ATOM 547 N N . PHE A 1 67 ? -6.901 3.884 10.566 1.00 94.50 67 PHE A N 1
ATOM 548 C CA . PHE A 1 67 ? -5.518 4.225 10.901 1.00 94.50 67 PHE A CA 1
ATOM 549 C C . PHE A 1 67 ? -5.119 5.621 10.394 1.00 94.50 67 PHE A C 1
ATOM 551 O O . PHE A 1 67 ? -4.447 6.363 11.113 1.00 94.50 67 PHE A O 1
ATOM 558 N N . LEU A 1 68 ? -5.534 5.995 9.178 1.00 92.88 68 LEU A N 1
ATOM 559 C CA . LEU A 1 68 ? -5.247 7.321 8.627 1.00 92.88 68 LEU A CA 1
ATOM 560 C C . LEU A 1 68 ? -5.945 8.432 9.418 1.00 92.88 68 LEU A C 1
ATOM 562 O O . LEU A 1 68 ? -5.314 9.443 9.711 1.00 92.88 68 LEU A O 1
ATOM 566 N N . GLU A 1 69 ? -7.203 8.227 9.796 1.00 90.62 69 GLU A N 1
ATOM 567 C CA . GLU A 1 69 ? -8.001 9.196 10.559 1.00 90.62 69 GLU A CA 1
ATOM 568 C C . GLU A 1 69 ? -7.435 9.419 11.972 1.00 90.62 69 GLU A C 1
ATOM 570 O O . GLU A 1 69 ? -7.202 10.557 12.384 1.00 90.62 69 GLU A O 1
ATOM 575 N N . ASN A 1 70 ? -7.099 8.336 12.681 1.00 85.38 70 ASN A N 1
ATOM 576 C CA . ASN A 1 70 ? -6.563 8.398 14.046 1.00 85.38 70 ASN A CA 1
ATOM 577 C C . ASN A 1 70 ? -5.148 8.988 14.135 1.00 85.38 70 ASN A C 1
ATOM 579 O O . ASN A 1 70 ? -4.715 9.363 15.215 1.00 85.38 70 ASN A O 1
ATOM 583 N N . THR A 1 71 ? -4.403 9.046 13.028 1.00 71.00 71 THR A N 1
ATOM 584 C CA . THR A 1 71 ? -3.051 9.637 13.017 1.00 71.00 71 THR A CA 1
ATOM 585 C C . THR A 1 71 ? -3.089 11.164 12.841 1.00 71.00 71 THR A C 1
ATOM 587 O O . THR A 1 71 ? -2.076 11.831 13.041 1.00 71.00 71 THR A O 1
ATOM 590 N N . ILE A 1 72 ? -4.238 11.725 12.444 1.00 60.94 72 ILE A N 1
ATOM 591 C CA . ILE A 1 72 ? -4.450 13.170 12.245 1.00 60.94 72 ILE A CA 1
ATOM 592 C C . ILE A 1 72 ? -5.054 13.830 13.503 1.00 60.94 72 ILE A C 1
ATOM 594 O O . ILE A 1 72 ? -5.062 15.057 13.598 1.00 60.94 72 ILE A O 1
ATOM 598 N N . THR A 1 73 ? -5.519 13.029 14.469 1.00 49.84 73 THR A N 1
ATOM 599 C CA . THR A 1 73 ? -6.143 13.481 15.726 1.00 49.84 73 THR A CA 1
ATOM 600 C C . THR A 1 73 ? -5.145 13.423 16.876 1.00 49.84 73 THR A C 1
ATOM 602 O O . THR A 1 73 ? -5.148 14.364 17.699 1.00 49.84 73 THR A O 1
#